Protein AF-A0A2G9PQ37-F1 (afdb_monomer)

Radius of gyration: 16.85 Å; Cα contacts (8 Å, |Δi|>4): 249; chains: 1; bounding box: 43×39×40 Å

Sequence (155 aa):
NLRRCKEKGLKAISHDLNKKLPLPSGSFDCVFCSHTLEHVDSPINLLREINRVLKKDGTIIIGLPTDYSVHSLLIDNFFKGHSGHLYSFSLDNLGQLFKKTGFSHQATYLDLNLVRRLKIEFVMDIMNWFPAKMFMWIAPAFWYVGEKTENCLVI

Structure (mmCIF, N/CA/C/O backbone):
data_AF-A0A2G9PQ37-F1
#
_entry.id   AF-A0A2G9PQ37-F1
#
loop_
_atom_site.group_PDB
_atom_site.id
_atom_site.type_symbol
_atom_site.label_atom_id
_atom_site.label_alt_id
_atom_site.label_comp_id
_atom_site.label_asym_id
_atom_site.label_entity_id
_atom_site.label_seq_id
_atom_site.pdbx_PDB_ins_code
_atom_site.Cartn_x
_atom_site.Cartn_y
_atom_site.Cartn_z
_atom_site.occupancy
_atom_site.B_iso_or_equiv
_atom_site.auth_seq_id
_atom_site.auth_comp_id
_atom_site.auth_asym_id
_atom_site.auth_atom_id
_atom_site.pdbx_PDB_model_num
ATOM 1 N N . ASN A 1 1 ? -15.733 -9.588 -10.726 1.00 81.19 1 ASN A N 1
ATOM 2 C CA . ASN A 1 1 ? -14.855 -10.125 -9.655 1.00 81.19 1 ASN A CA 1
ATOM 3 C C . ASN A 1 1 ? -15.590 -10.536 -8.382 1.00 81.19 1 ASN A C 1
ATOM 5 O O . ASN A 1 1 ? -15.348 -11.642 -7.922 1.00 81.19 1 ASN A O 1
ATOM 9 N N . LEU A 1 2 ? -16.535 -9.746 -7.850 1.00 91.69 2 LEU A N 1
ATOM 10 C CA . LEU A 1 2 ? -17.237 -10.061 -6.586 1.00 91.69 2 LEU A CA 1
ATOM 11 C C . LEU A 1 2 ? -17.870 -11.457 -6.521 1.00 91.69 2 LEU A C 1
ATOM 13 O O . LEU A 1 2 ? -17.662 -12.174 -5.546 1.00 91.69 2 LEU A O 1
ATOM 17 N N . ARG A 1 3 ? -18.606 -11.857 -7.566 1.00 94.00 3 ARG A N 1
ATOM 18 C CA . ARG A 1 3 ? -19.218 -13.192 -7.663 1.00 94.00 3 ARG A CA 1
ATOM 19 C C . ARG A 1 3 ? -18.178 -14.306 -7.489 1.00 94.00 3 ARG A C 1
ATOM 21 O O . ARG A 1 3 ? -18.347 -15.157 -6.628 1.00 94.00 3 ARG A O 1
ATOM 28 N N . ARG A 1 4 ? -17.065 -14.225 -8.223 1.00 94.69 4 ARG A N 1
ATOM 29 C CA . ARG A 1 4 ? -15.957 -15.193 -8.167 1.00 94.69 4 ARG A CA 1
ATOM 30 C C . ARG A 1 4 ? -15.290 -15.246 -6.789 1.00 94.69 4 ARG A C 1
ATOM 32 O O . ARG A 1 4 ? -14.885 -16.317 -6.355 1.00 94.69 4 ARG A O 1
ATOM 39 N N . CYS A 1 5 ? -15.182 -14.116 -6.088 1.00 95.12 5 CYS A N 1
ATOM 40 C CA . CYS A 1 5 ? -14.683 -14.102 -4.710 1.00 95.12 5 CYS A CA 1
ATOM 41 C C . CYS A 1 5 ? -15.639 -14.848 -3.767 1.00 95.12 5 CYS A C 1
ATOM 43 O O . CYS A 1 5 ? -15.194 -15.690 -2.990 1.00 95.12 5 CYS A O 1
ATOM 45 N N . LYS A 1 6 ? -16.948 -14.589 -3.878 1.00 95.00 6 LYS A N 1
ATOM 46 C CA . LYS A 1 6 ? -17.973 -15.258 -3.062 1.00 95.00 6 LYS A CA 1
ATOM 47 C C . LYS A 1 6 ? -18.059 -16.761 -3.345 1.00 95.00 6 LYS A C 1
ATOM 49 O O . LYS A 1 6 ? -18.159 -17.536 -2.405 1.00 95.00 6 LYS A O 1
ATOM 54 N N . GLU A 1 7 ? -17.939 -17.176 -4.607 1.00 96.81 7 GLU A N 1
ATOM 55 C CA . GLU A 1 7 ? -17.866 -18.595 -5.009 1.00 96.81 7 GLU A CA 1
ATOM 56 C C . GLU A 1 7 ? -16.671 -19.323 -4.370 1.00 96.81 7 GLU A C 1
ATOM 58 O O . GLU A 1 7 ? -16.753 -20.512 -4.086 1.00 96.81 7 GLU A O 1
ATOM 63 N N . LYS A 1 8 ? -15.579 -18.604 -4.081 1.00 96.69 8 LYS A N 1
ATOM 64 C CA . LYS A 1 8 ? -14.412 -19.121 -3.349 1.00 96.69 8 LYS A CA 1
ATOM 65 C C . LYS A 1 8 ? -14.549 -19.042 -1.820 1.00 96.69 8 LYS A C 1
ATOM 67 O O . LYS A 1 8 ? -13.568 -19.262 -1.118 1.00 96.69 8 LYS A O 1
ATOM 72 N N . GLY A 1 9 ? -15.722 -18.683 -1.296 1.00 96.62 9 GLY A N 1
ATOM 73 C CA . GLY A 1 9 ? -15.964 -18.538 0.143 1.00 96.62 9 GLY A CA 1
ATOM 74 C C . GLY A 1 9 ? -15.377 -17.267 0.768 1.00 96.62 9 GLY A C 1
ATOM 75 O O . GLY A 1 9 ? -15.351 -17.141 1.991 1.00 96.62 9 GLY A O 1
ATOM 76 N N . LEU A 1 10 ? -14.911 -16.305 -0.038 1.00 96.12 10 LEU A N 1
ATOM 77 C CA . LEU A 1 10 ? -14.358 -15.050 0.472 1.00 96.12 10 LEU A CA 1
ATOM 78 C C . LEU A 1 10 ? -15.474 -14.061 0.826 1.00 96.12 10 LEU A C 1
ATOM 80 O O . LEU A 1 10 ? -16.429 -13.862 0.067 1.00 96.12 10 LEU A O 1
ATOM 84 N N . LYS A 1 11 ? -15.303 -13.357 1.949 1.00 95.19 11 LYS A N 1
ATOM 85 C CA . LYS A 1 11 ? -16.140 -12.205 2.304 1.00 95.19 11 LYS A CA 1
ATOM 86 C C . LYS A 1 11 ? -15.752 -11.023 1.41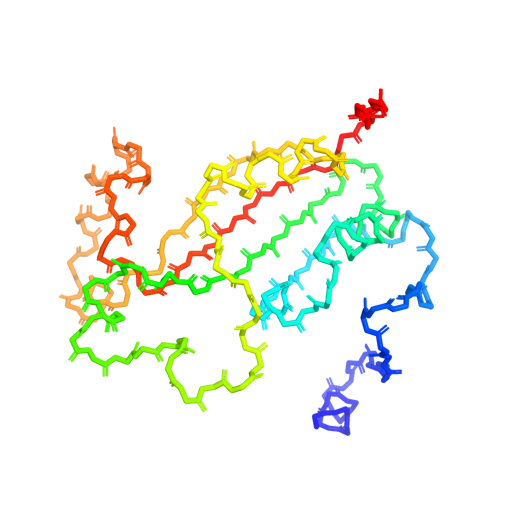2 1.00 95.19 11 LYS A C 1
ATOM 88 O O . LYS A 1 11 ? -14.720 -10.400 1.626 1.00 95.19 11 LYS A O 1
ATOM 93 N N . ALA A 1 12 ? -16.569 -10.737 0.400 1.00 95.50 12 ALA A N 1
ATOM 94 C CA . ALA A 1 12 ? -16.315 -9.677 -0.575 1.00 95.50 12 ALA A CA 1
ATOM 95 C C . ALA A 1 12 ? -17.471 -8.671 -0.632 1.00 95.50 12 ALA A C 1
ATOM 97 O O . ALA A 1 12 ? -18.641 -9.061 -0.728 1.00 95.50 12 ALA A O 1
ATOM 98 N N . ILE A 1 13 ? -17.125 -7.383 -0.627 1.00 94.75 13 ILE A N 1
ATOM 99 C CA . ILE A 1 13 ? -18.054 -6.249 -0.682 1.00 94.75 13 ILE A CA 1
ATOM 100 C C . ILE A 1 13 ? -17.741 -5.364 -1.893 1.00 94.75 13 ILE A C 1
ATOM 102 O O . ILE A 1 13 ? -16.583 -5.237 -2.282 1.00 94.75 13 ILE A O 1
ATOM 106 N N . SER A 1 14 ? -18.776 -4.775 -2.496 1.00 95.75 14 SER A N 1
ATOM 107 C CA . SER A 1 14 ? -18.618 -3.717 -3.502 1.00 95.75 14 SER A CA 1
ATOM 108 C C . SER A 1 14 ? -18.609 -2.381 -2.781 1.00 95.75 14 SER A C 1
ATOM 110 O O . SER A 1 14 ? -19.573 -2.097 -2.074 1.00 95.75 14 SER A O 1
ATOM 112 N N . HIS A 1 15 ? -17.563 -1.576 -2.944 1.00 95.62 15 HIS A N 1
ATOM 113 C CA . HIS A 1 15 ? -17.481 -0.266 -2.301 1.00 95.62 15 HIS A CA 1
ATOM 114 C C . HIS A 1 15 ? -16.583 0.692 -3.086 1.00 95.62 15 HIS A C 1
ATOM 116 O O . HIS A 1 15 ? -15.651 0.247 -3.753 1.00 95.62 15 HIS A O 1
ATOM 122 N N . ASP A 1 16 ? -16.864 1.991 -2.986 1.00 96.25 16 ASP A N 1
ATOM 123 C CA . ASP A 1 16 ? -16.026 3.065 -3.528 1.00 96.25 16 ASP A CA 1
ATOM 124 C C . ASP A 1 16 ? -14.928 3.429 -2.518 1.00 96.25 16 ASP A C 1
ATOM 126 O O . ASP A 1 16 ? -15.210 3.912 -1.419 1.00 96.25 16 ASP A O 1
ATOM 130 N N . LEU A 1 17 ? -13.667 3.203 -2.892 1.00 96.38 17 LEU A N 1
ATOM 131 C CA . LEU A 1 17 ? -12.507 3.449 -2.031 1.00 96.38 17 LEU A CA 1
ATOM 132 C C . LEU A 1 17 ? -12.207 4.940 -1.812 1.00 96.38 17 LEU A C 1
ATOM 134 O O . LEU A 1 17 ? -11.432 5.270 -0.917 1.00 96.38 17 LEU A O 1
ATOM 138 N N . ASN A 1 18 ? -12.854 5.840 -2.559 1.00 95.50 18 ASN A N 1
ATOM 139 C CA . ASN A 1 18 ? -12.826 7.279 -2.290 1.00 95.50 18 ASN A CA 1
ATOM 140 C C . ASN A 1 18 ? -13.780 7.691 -1.154 1.00 95.50 18 ASN A C 1
ATOM 142 O O . ASN A 1 18 ? -13.820 8.860 -0.760 1.00 95.50 18 ASN A O 1
ATOM 146 N N . LYS A 1 19 ? -14.572 6.754 -0.617 1.00 96.94 19 LYS A N 1
ATOM 147 C CA . LYS A 1 19 ? -15.475 6.963 0.522 1.00 96.94 19 LYS A CA 1
ATOM 148 C C . LYS A 1 19 ? -14.974 6.211 1.750 1.00 96.94 19 LYS A C 1
ATOM 150 O O . LYS A 1 19 ? -14.234 5.237 1.653 1.00 96.94 19 LYS A O 1
ATOM 155 N N . LYS A 1 20 ? -15.461 6.626 2.924 1.00 96.94 20 LYS A N 1
ATOM 156 C CA . LYS A 1 20 ? -15.241 5.918 4.193 1.00 96.94 20 LYS A CA 1
ATOM 157 C C . LYS A 1 20 ? -15.573 4.431 4.035 1.00 96.94 20 LYS A C 1
ATOM 159 O O . LYS A 1 20 ? -16.646 4.096 3.531 1.00 96.94 20 LYS A O 1
ATOM 164 N N . LEU A 1 21 ? -14.673 3.552 4.467 1.00 97.38 21 LEU A N 1
ATOM 165 C CA . LEU A 1 21 ? -14.852 2.111 4.335 1.00 97.38 21 LEU A CA 1
ATOM 166 C C . LEU A 1 21 ? -15.946 1.630 5.301 1.00 97.38 21 LEU A C 1
ATOM 168 O O . LEU A 1 21 ? -15.925 2.010 6.478 1.00 97.38 21 LEU A O 1
ATOM 172 N N . PRO A 1 22 ? -16.866 0.747 4.868 1.00 97.12 22 PRO A N 1
ATOM 173 C CA . PRO A 1 22 ? -17.938 0.200 5.700 1.00 97.12 22 PRO A CA 1
ATOM 174 C C . PRO A 1 22 ? -17.402 -0.931 6.594 1.00 97.12 22 PRO A C 1
ATOM 176 O O . PRO A 1 22 ? -17.944 -2.032 6.646 1.00 97.12 22 PRO A O 1
ATOM 179 N N . LEU A 1 23 ? -16.281 -0.663 7.260 1.00 97.31 23 LEU A N 1
ATOM 180 C CA . LEU A 1 23 ? -15.518 -1.593 8.077 1.00 97.31 23 LEU A CA 1
ATOM 181 C C . LEU A 1 23 ? -15.251 -0.960 9.452 1.00 97.31 23 LEU A C 1
ATOM 183 O O . LEU A 1 23 ? -14.934 0.238 9.522 1.00 97.31 23 LEU A O 1
ATOM 187 N N . PRO A 1 24 ? -15.368 -1.728 10.548 1.00 97.62 24 PRO A N 1
ATOM 188 C CA . PRO A 1 24 ? -15.134 -1.212 11.889 1.00 97.62 24 PRO A CA 1
ATOM 189 C C . PRO A 1 24 ? -13.662 -0.843 12.101 1.00 97.62 24 PRO A C 1
ATOM 191 O O . PRO A 1 24 ? -12.758 -1.419 11.495 1.00 97.62 24 PRO A O 1
ATOM 194 N N . SER A 1 25 ? -13.423 0.139 12.965 1.00 98.12 25 SER A N 1
ATOM 195 C CA . SER A 1 25 ? -12.065 0.524 13.356 1.00 98.12 25 SER A CA 1
ATOM 196 C C . SER A 1 25 ? -11.382 -0.607 14.131 1.00 98.12 25 SER A C 1
ATOM 198 O O . SER A 1 25 ? -12.060 -1.339 14.850 1.00 98.12 25 SER A O 1
ATOM 200 N N . GLY A 1 26 ? -10.058 -0.739 14.013 1.00 97.75 26 GLY A N 1
ATOM 201 C CA . GLY A 1 26 ? -9.283 -1.691 14.817 1.00 97.75 26 GLY A CA 1
ATOM 202 C C . GLY A 1 26 ? -9.699 -3.155 14.652 1.00 97.75 26 GLY A C 1
ATOM 203 O O . GLY A 1 26 ? -9.705 -3.904 15.624 1.00 97.75 26 GLY A O 1
ATOM 204 N N . SER A 1 27 ? -10.101 -3.560 13.449 1.00 97.81 27 SER A N 1
ATOM 205 C CA . SER A 1 27 ? -10.681 -4.881 13.192 1.00 97.81 27 SER A CA 1
ATOM 206 C C . SER A 1 27 ? -9.772 -5.828 12.413 1.00 97.81 27 SER A C 1
ATOM 208 O O . SER A 1 27 ? -9.992 -7.037 12.462 1.00 97.81 27 SER A O 1
ATOM 210 N N . PHE A 1 28 ? -8.726 -5.314 11.762 1.00 98.31 28 PHE A N 1
ATOM 211 C CA . PHE A 1 28 ? -7.804 -6.111 10.952 1.00 98.31 28 PHE A CA 1
ATOM 212 C C . PHE A 1 28 ? -6.383 -6.076 11.508 1.00 98.31 28 PHE A C 1
A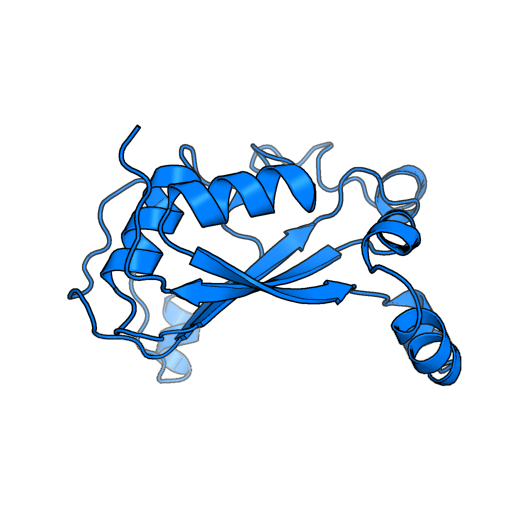TOM 214 O O . PHE A 1 28 ? -5.879 -5.015 11.863 1.00 98.31 28 PHE A O 1
ATOM 221 N N . ASP A 1 29 ? -5.732 -7.236 11.551 1.00 98.38 29 ASP A N 1
ATOM 222 C CA . ASP A 1 29 ? -4.308 -7.362 11.895 1.00 98.38 29 ASP A CA 1
ATOM 223 C C . ASP A 1 29 ? -3.405 -6.920 10.730 1.00 98.38 29 ASP A C 1
ATOM 225 O O . ASP A 1 29 ? -2.308 -6.408 10.937 1.00 98.38 29 ASP A O 1
ATOM 229 N N . CYS A 1 30 ? -3.880 -7.089 9.492 1.00 98.31 30 CYS A N 1
ATOM 230 C CA . CYS A 1 30 ? -3.149 -6.737 8.282 1.00 98.31 30 CYS A CA 1
ATOM 231 C C . CYS A 1 30 ? -4.093 -6.236 7.180 1.00 98.31 30 CYS A C 1
ATOM 233 O O . CYS A 1 30 ? -5.207 -6.744 7.026 1.00 98.31 30 CYS A O 1
ATOM 235 N N . VAL A 1 31 ? -3.629 -5.264 6.392 1.00 98.50 31 VAL A N 1
ATOM 236 C CA . VAL A 1 31 ? -4.279 -4.797 5.165 1.00 98.50 31 VAL A CA 1
ATOM 237 C C . VAL A 1 31 ? -3.318 -4.944 3.992 1.00 98.50 31 VAL A C 1
ATOM 239 O O . VAL A 1 31 ? -2.215 -4.401 3.994 1.00 98.50 31 VAL A O 1
ATOM 242 N N . PHE A 1 32 ? -3.781 -5.647 2.961 1.00 98.19 32 PHE A N 1
ATOM 243 C CA . PHE A 1 32 ? -3.068 -5.850 1.707 1.00 98.19 32 PHE A CA 1
ATOM 244 C C . PHE A 1 32 ? -3.721 -5.024 0.592 1.00 98.19 32 PHE A C 1
ATOM 246 O O . PHE A 1 32 ? -4.885 -5.241 0.253 1.00 98.19 32 PHE A O 1
ATOM 253 N N . CYS A 1 33 ? -2.974 -4.073 0.033 1.00 97.62 33 CYS A N 1
ATOM 254 C CA . CYS A 1 33 ? -3.414 -3.125 -0.988 1.00 97.62 33 CYS A CA 1
ATOM 255 C C . CYS A 1 33 ? -2.556 -3.301 -2.247 1.00 97.62 33 CYS A C 1
ATOM 257 O O . CYS A 1 33 ? -1.489 -2.710 -2.380 1.00 97.62 33 CYS A O 1
ATOM 259 N N . SER A 1 34 ? -2.986 -4.166 -3.161 1.00 96.06 34 SER A N 1
ATOM 260 C CA . SER A 1 34 ? -2.235 -4.467 -4.383 1.00 96.06 34 SER A CA 1
ATOM 261 C C . SER A 1 34 ? -2.777 -3.649 -5.547 1.00 96.06 34 SER A C 1
ATOM 263 O O . SER A 1 34 ? -3.949 -3.798 -5.889 1.00 96.06 34 SER A O 1
ATOM 265 N N . HIS A 1 35 ? -1.931 -2.798 -6.132 1.00 94.00 35 HIS A N 1
ATOM 266 C CA . HIS A 1 35 ? -2.218 -2.019 -7.338 1.00 94.00 35 HIS A CA 1
ATOM 267 C C . HIS A 1 35 ? -3.579 -1.315 -7.294 1.00 94.00 35 HIS A C 1
ATOM 269 O O . HIS A 1 35 ? -4.483 -1.582 -8.080 1.00 94.00 35 HIS A O 1
ATOM 275 N N . THR A 1 36 ? -3.784 -0.522 -6.247 1.00 95.00 36 THR A N 1
ATOM 276 C CA . THR A 1 36 ? -5.070 0.124 -5.950 1.00 95.00 36 THR A CA 1
ATOM 277 C C . THR A 1 36 ? -4.886 1.580 -5.533 1.00 95.00 36 THR A C 1
ATOM 279 O O . THR A 1 36 ? -5.692 2.431 -5.903 1.00 95.00 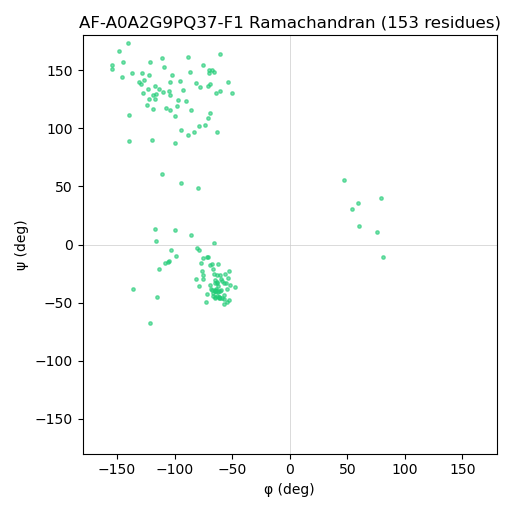36 THR A O 1
ATOM 282 N N . LEU A 1 37 ? -3.836 1.896 -4.769 1.00 96.75 37 LEU A N 1
ATOM 283 C CA . LEU A 1 37 ? -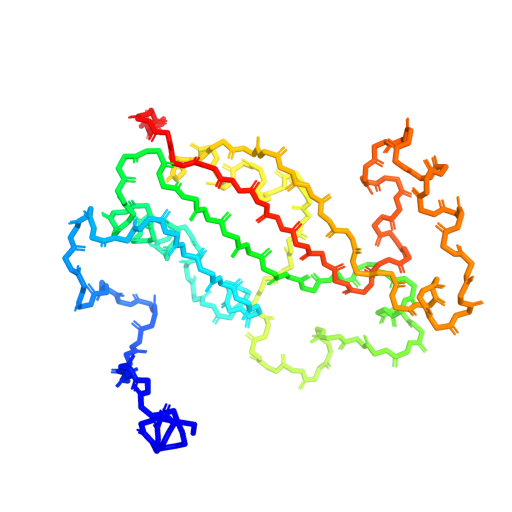3.615 3.242 -4.235 1.00 96.75 37 LEU A CA 1
ATOM 284 C C . LEU A 1 37 ? -3.362 4.285 -5.341 1.00 96.75 37 LEU A C 1
ATOM 286 O O . LEU A 1 37 ? -3.729 5.443 -5.189 1.00 96.75 37 LEU A O 1
ATOM 290 N N . GLU A 1 38 ? -2.770 3.877 -6.459 1.00 94.62 38 GLU A N 1
ATOM 291 C CA . GLU A 1 38 ? -2.504 4.698 -7.643 1.00 94.62 38 GLU A CA 1
ATOM 292 C C . GLU A 1 38 ? -3.756 5.072 -8.446 1.00 94.62 38 GLU A C 1
ATOM 294 O O . GLU A 1 38 ? -3.687 5.935 -9.321 1.00 94.62 38 GLU A O 1
ATOM 299 N N . HIS A 1 39 ? -4.894 4.449 -8.133 1.00 94.31 39 HIS A N 1
ATOM 300 C CA . HIS A 1 39 ? -6.160 4.632 -8.837 1.00 94.31 39 HIS A CA 1
ATOM 301 C C . HIS A 1 39 ? -7.185 5.487 -8.085 1.00 94.31 39 HIS A C 1
ATOM 303 O O . HIS A 1 39 ? -8.198 5.862 -8.671 1.00 94.31 39 HIS A O 1
ATOM 309 N N . VAL A 1 40 ? -6.982 5.750 -6.791 1.00 95.50 40 VAL A N 1
ATOM 310 C CA . VAL A 1 40 ? -7.941 6.531 -5.993 1.00 95.50 40 VAL A CA 1
ATOM 311 C C . VAL A 1 40 ? -7.663 8.021 -6.107 1.00 95.50 40 VAL A C 1
ATOM 313 O O . VAL A 1 40 ? -6.510 8.421 -6.176 1.00 95.50 40 VAL A O 1
ATOM 316 N N . ASP A 1 41 ? -8.701 8.850 -6.029 1.00 95.38 41 ASP A N 1
ATOM 317 C CA . ASP A 1 41 ? -8.600 10.312 -6.148 1.00 95.38 41 ASP A CA 1
ATOM 318 C C . ASP A 1 41 ? -7.816 10.932 -4.982 1.00 95.38 41 ASP A C 1
ATOM 320 O O . ASP A 1 41 ? -7.272 12.030 -5.080 1.00 95.38 41 ASP A O 1
ATOM 324 N N . SER A 1 42 ? -7.796 10.251 -3.831 1.00 96.25 42 SER A N 1
ATOM 325 C CA . SER A 1 42 ? -7.120 10.727 -2.628 1.00 96.25 42 SER A CA 1
ATOM 326 C C . SER A 1 42 ? -6.396 9.594 -1.891 1.00 96.25 42 SER A C 1
ATOM 328 O O . SER A 1 42 ? -6.948 8.999 -0.956 1.00 96.25 42 SER A O 1
ATOM 330 N N . PRO A 1 43 ? -5.123 9.326 -2.245 1.00 96.94 43 PRO A N 1
ATOM 331 C CA . PRO A 1 43 ? -4.297 8.319 -1.577 1.00 96.94 43 PRO A CA 1
ATOM 332 C C . PRO A 1 43 ? -4.202 8.532 -0.063 1.00 96.94 43 PRO A C 1
ATOM 334 O O . PRO A 1 43 ? -4.259 7.582 0.714 1.00 96.94 43 PRO A O 1
ATOM 337 N N . ILE A 1 44 ? -4.124 9.794 0.378 1.00 97.19 44 ILE A N 1
ATOM 338 C CA . ILE A 1 44 ? -4.045 10.144 1.802 1.00 97.19 44 ILE A CA 1
ATOM 339 C C . ILE A 1 44 ? -5.308 9.738 2.576 1.00 97.19 44 ILE A C 1
ATOM 341 O O . ILE A 1 44 ? -5.205 9.275 3.712 1.00 97.19 44 ILE A O 1
ATOM 345 N N . ASN A 1 45 ? -6.495 9.876 1.974 1.00 97.44 45 ASN A N 1
ATOM 346 C CA . ASN A 1 45 ? -7.753 9.503 2.617 1.00 97.44 45 ASN A CA 1
ATOM 347 C C . ASN A 1 45 ? -7.890 7.984 2.717 1.00 97.44 45 ASN A C 1
ATOM 349 O O . ASN A 1 45 ? -8.251 7.484 3.782 1.00 97.44 45 ASN A O 1
ATOM 353 N N . LEU A 1 46 ? -7.536 7.252 1.654 1.00 98.31 46 LEU A N 1
ATOM 354 C CA . LEU A 1 46 ? -7.531 5.792 1.697 1.00 98.31 46 LEU A CA 1
ATOM 355 C C . LEU A 1 46 ? -6.537 5.273 2.744 1.00 98.31 46 LEU A C 1
ATOM 357 O O . LEU A 1 46 ? -6.900 4.422 3.549 1.00 98.31 46 LEU A O 1
ATOM 361 N N . LEU A 1 47 ? -5.318 5.818 2.804 1.00 98.12 47 LEU A N 1
ATOM 362 C CA . LEU A 1 47 ? -4.327 5.433 3.816 1.00 98.12 47 LEU A CA 1
ATOM 363 C C . LEU A 1 47 ? -4.814 5.707 5.248 1.00 98.12 47 LEU A C 1
ATOM 365 O O . LEU A 1 47 ? -4.629 4.863 6.121 1.00 98.12 47 LEU A O 1
ATOM 369 N N . ARG A 1 48 ? -5.496 6.832 5.499 1.00 97.75 48 ARG A N 1
ATOM 370 C CA . ARG A 1 48 ? -6.120 7.114 6.808 1.00 97.75 48 ARG A CA 1
ATOM 371 C C . ARG A 1 48 ? -7.236 6.129 7.149 1.00 97.75 48 ARG A C 1
ATOM 373 O O . ARG A 1 48 ? -7.336 5.698 8.295 1.00 97.75 48 ARG A O 1
ATOM 380 N N . GLU A 1 49 ? -8.057 5.743 6.177 1.00 98.25 49 GLU A N 1
ATOM 381 C CA . GLU A 1 49 ? -9.078 4.714 6.388 1.00 98.25 49 GLU A CA 1
ATOM 382 C C . GLU A 1 49 ? -8.458 3.335 6.636 1.00 98.25 49 GLU A C 1
ATOM 384 O O . GLU A 1 49 ? -8.920 2.622 7.526 1.00 98.25 49 GLU A O 1
ATOM 389 N N . ILE A 1 50 ? -7.376 2.984 5.933 1.00 98.31 50 ILE A N 1
ATOM 390 C CA . ILE A 1 50 ? -6.599 1.766 6.199 1.00 98.31 50 ILE A CA 1
ATOM 391 C C . ILE A 1 50 ? -6.034 1.803 7.625 1.00 98.31 50 ILE A C 1
ATOM 393 O O . ILE A 1 50 ? -6.197 0.843 8.377 1.00 98.31 50 ILE A O 1
ATOM 397 N N . ASN A 1 51 ? -5.450 2.931 8.040 1.00 97.94 51 ASN A N 1
ATOM 398 C CA . ASN A 1 51 ? -4.972 3.122 9.407 1.00 97.94 51 ASN A CA 1
ATOM 399 C C . ASN A 1 51 ? -6.106 2.912 10.421 1.00 97.94 51 ASN A C 1
ATOM 401 O O . ASN A 1 51 ? -5.943 2.171 11.389 1.00 97.94 51 ASN A O 1
ATOM 405 N N . ARG A 1 52 ? -7.282 3.505 10.182 1.00 98.00 52 ARG A N 1
ATOM 406 C CA . ARG A 1 52 ? -8.451 3.384 11.060 1.00 98.00 52 ARG A CA 1
ATOM 407 C C . ARG A 1 52 ? -8.8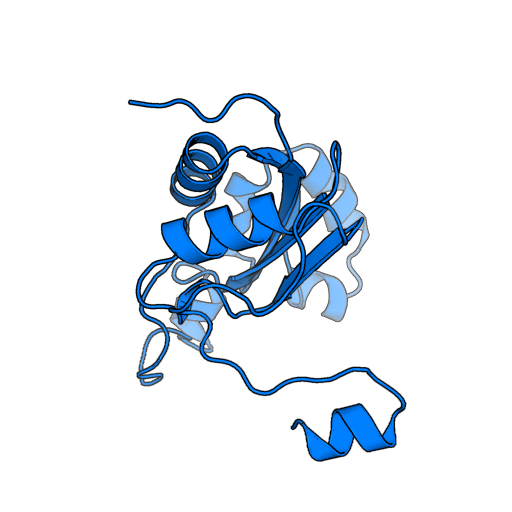96 1.932 11.240 1.00 98.00 52 ARG A C 1
ATOM 409 O O . ARG A 1 52 ? -9.193 1.533 12.368 1.00 98.00 52 ARG A O 1
ATOM 416 N N . VAL A 1 53 ? -8.986 1.154 10.160 1.00 98.38 53 VAL A N 1
ATOM 417 C CA . VAL A 1 53 ? -9.470 -0.239 10.220 1.00 98.38 53 VAL A CA 1
ATOM 418 C C . VAL A 1 53 ? -8.426 -1.209 10.774 1.00 98.38 53 VAL A C 1
ATOM 420 O O . VAL A 1 53 ? -8.804 -2.244 11.321 1.00 98.38 53 VAL A O 1
ATOM 423 N N . LEU A 1 54 ? -7.137 -0.872 10.697 1.00 98.44 54 LEU A N 1
ATOM 424 C CA . LEU A 1 54 ? -6.068 -1.651 11.317 1.00 98.44 54 LEU A CA 1
ATOM 425 C C . LEU A 1 54 ? -6.114 -1.565 12.849 1.00 98.44 54 LEU A C 1
ATOM 427 O O . LEU A 1 54 ? -6.320 -0.495 13.437 1.00 98.44 54 LEU A O 1
ATOM 431 N N . LYS A 1 55 ? -5.888 -2.706 13.505 1.00 97.81 55 LYS A N 1
ATOM 432 C CA . LYS A 1 55 ? -5.591 -2.797 14.942 1.00 97.81 55 LYS A CA 1
ATOM 433 C C . LYS A 1 55 ? -4.308 -2.037 15.272 1.00 97.81 55 LYS A C 1
ATOM 435 O O . LYS A 1 55 ? -3.534 -1.705 14.376 1.00 97.81 55 LYS A O 1
ATOM 440 N N . LYS A 1 56 ? -4.094 -1.753 16.560 1.00 94.19 56 LYS A N 1
ATOM 441 C CA . LYS A 1 56 ? -2.788 -1.290 17.049 1.00 94.19 56 LYS A CA 1
ATOM 442 C C . LYS A 1 56 ? -1.706 -2.288 16.606 1.00 94.19 56 LYS A C 1
ATOM 444 O O . LYS A 1 56 ? -1.986 -3.483 16.571 1.00 94.19 56 LYS A O 1
ATOM 449 N N . ASP A 1 57 ? -0.551 -1.769 16.190 1.00 92.62 57 ASP A N 1
ATOM 450 C CA . ASP A 1 57 ? 0.582 -2.541 15.649 1.00 92.62 57 ASP A CA 1
ATOM 451 C C . ASP A 1 57 ? 0.236 -3.352 14.375 1.00 92.62 57 ASP A C 1
ATOM 453 O O . ASP A 1 57 ? 0.951 -4.259 13.955 1.00 92.62 57 ASP A O 1
ATOM 457 N N . GLY A 1 58 ? -0.890 -3.025 13.727 1.00 97.69 58 GLY A N 1
ATOM 458 C CA . GLY A 1 58 ? -1.334 -3.675 12.500 1.00 97.69 58 GLY A CA 1
ATOM 459 C C . GLY A 1 58 ? -0.449 -3.331 11.301 1.00 97.69 58 GLY A C 1
ATOM 460 O O . GLY A 1 58 ? 0.065 -2.217 11.174 1.00 97.69 58 GLY A O 1
ATOM 461 N N . THR A 1 59 ? -0.311 -4.284 10.381 1.00 98.50 59 THR A N 1
ATOM 462 C CA . THR A 1 59 ? 0.565 -4.161 9.208 1.00 98.50 59 THR A CA 1
ATOM 463 C C . THR A 1 59 ? -0.194 -3.681 7.971 1.00 98.50 59 THR A C 1
ATOM 465 O O . THR A 1 59 ? -1.301 -4.134 7.681 1.00 98.50 59 THR A O 1
ATOM 468 N N . ILE A 1 60 ? 0.429 -2.809 7.183 1.00 98.50 60 ILE A N 1
ATOM 469 C CA . ILE A 1 60 ? -0.010 -2.458 5.832 1.00 98.50 60 ILE A CA 1
ATOM 470 C C . ILE A 1 60 ? 1.020 -2.950 4.813 1.00 98.50 60 ILE A C 1
ATOM 472 O O . ILE A 1 60 ? 2.221 -2.753 4.980 1.00 98.50 60 ILE A O 1
ATOM 476 N N . ILE A 1 61 ? 0.547 -3.582 3.743 1.00 98.50 61 ILE A N 1
ATOM 477 C CA . ILE A 1 61 ? 1.369 -4.030 2.616 1.00 98.50 61 ILE A CA 1
ATOM 478 C C . ILE A 1 61 ? 0.784 -3.417 1.348 1.00 98.50 61 ILE A C 1
ATOM 480 O O . ILE A 1 61 ? -0.375 -3.679 1.023 1.00 98.50 61 ILE A O 1
ATOM 484 N N . ILE A 1 62 ? 1.570 -2.616 0.631 1.00 98.06 62 ILE A N 1
ATOM 485 C CA . ILE A 1 62 ? 1.134 -1.941 -0.596 1.00 98.06 62 ILE A CA 1
ATOM 486 C C . ILE A 1 62 ? 1.988 -2.396 -1.772 1.00 98.06 62 ILE A C 1
ATOM 488 O O . ILE A 1 62 ? 3.207 -2.335 -1.684 1.00 98.06 62 ILE A O 1
ATOM 492 N N . GLY A 1 63 ? 1.363 -2.832 -2.863 1.00 96.50 63 GLY A N 1
ATOM 493 C CA . GLY A 1 63 ? 2.037 -3.104 -4.137 1.00 96.50 63 GLY A CA 1
ATOM 494 C C . GLY A 1 63 ? 1.761 -1.988 -5.136 1.00 96.50 63 GLY A C 1
ATOM 495 O O . GLY A 1 63 ? 0.595 -1.643 -5.322 1.00 96.50 63 GLY A O 1
ATOM 496 N N . LEU A 1 64 ? 2.806 -1.433 -5.754 1.00 94.06 64 LEU A N 1
ATOM 497 C CA . LEU A 1 64 ? 2.718 -0.299 -6.683 1.00 94.06 64 LEU A CA 1
ATOM 498 C C . LEU A 1 64 ? 3.605 -0.517 -7.916 1.00 94.06 64 LEU A C 1
ATOM 500 O O . LEU A 1 64 ? 4.669 -1.135 -7.796 1.00 94.06 64 LEU A O 1
ATOM 504 N N . PRO A 1 65 ? 3.205 -0.009 -9.095 1.00 91.19 65 PRO A N 1
ATOM 505 C CA . PRO A 1 65 ? 4.045 -0.011 -10.283 1.00 91.19 65 PRO A CA 1
ATOM 506 C C . PRO A 1 65 ? 5.137 1.061 -10.183 1.00 91.19 65 PRO A C 1
ATOM 508 O O . PRO A 1 65 ? 4.964 2.095 -9.535 1.00 91.19 65 PRO A O 1
ATOM 511 N N . THR A 1 66 ? 6.245 0.837 -10.886 1.00 85.56 66 THR A N 1
ATOM 512 C CA . THR A 1 66 ? 7.331 1.811 -11.051 1.00 85.56 66 THR A CA 1
ATOM 513 C C . THR A 1 66 ? 7.260 2.431 -12.448 1.00 85.56 66 THR A C 1
ATOM 515 O O . THR A 1 66 ? 7.490 1.744 -13.449 1.00 85.56 66 THR A O 1
ATOM 518 N N . ASP A 1 67 ? 7.006 3.736 -12.540 1.00 77.38 67 ASP A N 1
ATOM 519 C CA . ASP A 1 67 ? 6.887 4.469 -13.812 1.00 77.38 67 ASP A CA 1
ATOM 520 C C . ASP A 1 67 ? 8.227 4.747 -14.512 1.00 77.38 67 ASP A C 1
ATOM 522 O O . ASP A 1 67 ? 8.256 4.850 -15.737 1.00 77.38 67 ASP A O 1
ATOM 526 N N . TYR A 1 68 ? 9.335 4.828 -13.770 1.00 70.75 68 TYR A N 1
ATOM 527 C CA . TYR A 1 68 ? 10.678 5.110 -14.299 1.00 70.75 68 TYR A CA 1
ATOM 528 C C . TYR A 1 68 ? 11.564 3.866 -14.474 1.00 70.75 68 TYR A C 1
ATOM 530 O O . TYR A 1 68 ? 12.774 3.982 -14.678 1.00 70.75 68 TYR A O 1
ATOM 538 N N . SER A 1 69 ? 10.998 2.660 -14.388 1.00 71.94 69 SER A N 1
ATOM 539 C CA . SER A 1 69 ? 11.768 1.441 -14.644 1.00 71.94 69 SER A CA 1
ATOM 540 C C . SER A 1 69 ? 12.132 1.311 -16.130 1.00 71.94 69 SER A C 1
ATOM 542 O O . SER A 1 69 ? 11.384 1.731 -17.012 1.00 71.94 69 SER A O 1
ATOM 544 N N . VAL A 1 70 ? 13.259 0.664 -16.438 1.00 65.12 70 VAL A N 1
ATOM 545 C CA . VAL A 1 70 ? 13.647 0.307 -17.818 1.00 65.12 70 VAL A CA 1
ATOM 546 C C . VAL A 1 70 ? 12.545 -0.511 -18.493 1.00 65.12 70 VAL A C 1
ATOM 548 O O . VAL A 1 70 ? 12.294 -0.350 -19.684 1.00 65.12 70 VAL A O 1
ATOM 551 N N . HIS A 1 71 ? 11.828 -1.329 -17.718 1.00 64.31 71 HIS A N 1
ATOM 552 C CA . HIS A 1 71 ? 10.638 -2.035 -18.181 1.00 64.31 71 HIS A CA 1
ATOM 553 C C . HIS A 1 71 ? 9.527 -1.070 -18.625 1.00 64.31 71 HIS A C 1
ATOM 555 O O . HIS A 1 71 ? 8.966 -1.249 -19.701 1.00 64.31 71 HIS A O 1
ATOM 561 N N . SER A 1 72 ? 9.241 -0.026 -17.840 1.00 63.34 72 SER A N 1
ATOM 562 C CA . SER A 1 72 ? 8.267 1.020 -18.193 1.00 63.34 72 SER A CA 1
ATOM 563 C C . SER A 1 72 ? 8.660 1.818 -19.442 1.00 63.34 72 SER A C 1
ATOM 565 O O . SER A 1 72 ? 7.811 2.228 -20.235 1.00 63.34 72 SER A O 1
ATOM 567 N N . LEU A 1 73 ? 9.964 2.014 -19.648 1.00 60.81 73 LEU A N 1
ATOM 568 C CA . LEU A 1 73 ? 10.495 2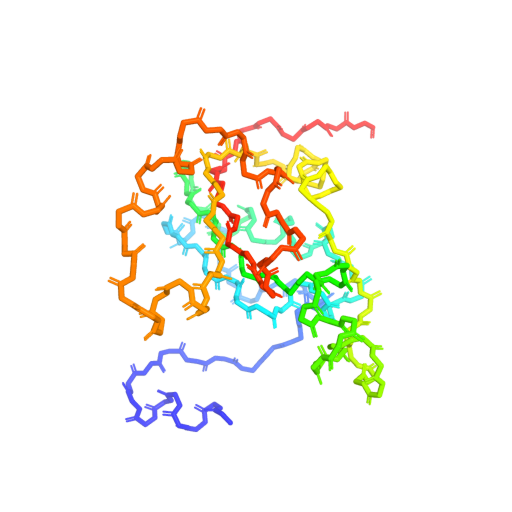.750 -20.793 1.00 60.81 73 LEU A CA 1
ATOM 569 C C . LEU A 1 73 ? 10.522 1.930 -22.091 1.00 60.81 73 LEU A C 1
ATOM 571 O O . LEU A 1 73 ? 10.314 2.504 -23.158 1.00 60.81 73 LEU A O 1
ATOM 575 N N . LEU A 1 74 ? 10.796 0.623 -22.015 1.00 58.00 74 LEU A N 1
ATOM 576 C CA . LEU A 1 74 ? 11.087 -0.214 -23.188 1.00 58.00 74 LEU A CA 1
ATOM 577 C C . LEU A 1 74 ? 10.039 -1.292 -23.494 1.00 58.00 74 LEU A C 1
ATOM 579 O O . LEU A 1 74 ? 10.024 -1.792 -24.616 1.00 58.00 74 LEU A O 1
ATOM 583 N N . ILE A 1 75 ? 9.217 -1.691 -22.518 1.00 61.69 75 ILE A N 1
ATOM 584 C CA . ILE A 1 75 ? 8.346 -2.872 -22.625 1.00 61.69 75 ILE A CA 1
ATOM 585 C C . ILE A 1 75 ? 6.881 -2.479 -22.442 1.00 61.69 75 ILE A C 1
ATOM 587 O O . ILE A 1 75 ? 6.124 -2.529 -23.403 1.00 61.69 75 ILE A O 1
ATOM 591 N N . ASP A 1 76 ? 6.495 -2.053 -21.239 1.00 61.47 76 ASP A N 1
ATOM 592 C CA . ASP A 1 76 ? 5.107 -1.719 -20.905 1.00 61.47 76 ASP A CA 1
ATOM 593 C C . ASP A 1 76 ? 5.058 -0.479 -20.032 1.00 61.47 76 ASP A C 1
ATOM 595 O O . ASP A 1 76 ? 5.433 -0.510 -18.860 1.00 61.47 76 ASP A O 1
ATOM 599 N N . ASN A 1 77 ? 4.540 0.609 -20.591 1.00 63.69 77 ASN A N 1
ATOM 600 C CA . ASN A 1 77 ? 4.346 1.836 -19.846 1.00 63.69 77 ASN A CA 1
ATOM 601 C C . ASN A 1 77 ? 2.969 1.808 -19.180 1.00 63.69 77 ASN A C 1
ATOM 603 O O . ASN A 1 77 ? 1.973 2.205 -19.787 1.00 63.69 77 ASN A O 1
ATOM 607 N N . PHE A 1 78 ? 2.925 1.371 -17.918 1.00 62.56 78 PHE A N 1
ATOM 608 C CA . PHE A 1 78 ? 1.694 1.318 -17.124 1.00 62.56 78 PHE A CA 1
ATOM 609 C C . PHE A 1 78 ? 0.942 2.659 -17.095 1.00 62.56 78 PHE A C 1
ATOM 611 O O . PHE A 1 78 ? -0.264 2.670 -16.895 1.00 62.56 78 PHE A O 1
ATOM 618 N N . PHE A 1 79 ? 1.610 3.786 -17.345 1.00 66.75 79 PHE A N 1
ATOM 619 C CA . PHE A 1 79 ? 1.035 5.130 -17.281 1.00 66.75 79 PHE A CA 1
ATOM 620 C C . PHE A 1 79 ? 0.620 5.692 -18.650 1.00 66.75 79 PHE A C 1
ATOM 622 O O . PHE A 1 79 ? -0.073 6.707 -18.711 1.00 66.75 79 PHE A O 1
ATOM 629 N N . LYS A 1 80 ? 0.982 5.041 -19.766 1.00 61.72 80 LYS A N 1
ATOM 630 C CA . LYS A 1 80 ? 0.505 5.411 -21.109 1.00 61.72 80 LYS A CA 1
ATOM 631 C C . LYS A 1 80 ? -0.682 4.535 -21.508 1.00 61.72 80 LYS A C 1
ATOM 633 O O . LYS A 1 80 ? -0.596 3.313 -21.526 1.00 61.72 80 LYS A O 1
ATOM 638 N N . GLY A 1 81 ? -1.805 5.166 -21.850 1.00 60.31 81 GLY A N 1
ATOM 639 C CA . GLY A 1 81 ? -3.006 4.484 -22.357 1.00 60.31 81 GLY A CA 1
ATOM 640 C C . GLY A 1 81 ? -3.914 3.850 -21.294 1.00 60.31 81 GLY A C 1
ATOM 641 O O . GLY A 1 81 ? -5.049 3.508 -21.611 1.00 60.31 81 GLY A O 1
ATOM 642 N N . HIS A 1 82 ? -3.474 3.754 -20.035 1.00 62.59 82 HIS A N 1
ATOM 643 C CA . HIS A 1 82 ? -4.315 3.343 -18.908 1.00 62.59 82 HIS A CA 1
ATOM 644 C C . HIS A 1 82 ? -4.884 4.581 -18.212 1.00 62.59 82 HIS A C 1
ATOM 646 O O . HIS A 1 82 ? -4.224 5.199 -17.382 1.00 62.59 82 HIS A O 1
ATOM 652 N N . SER A 1 83 ? -6.132 4.936 -18.522 1.00 63.75 83 SER A N 1
ATOM 653 C CA . SER A 1 83 ? -6.802 6.138 -17.997 1.00 63.75 83 SER A CA 1
ATOM 654 C C . SER A 1 83 ? -7.059 6.133 -16.481 1.00 63.75 83 SER A C 1
ATOM 656 O O . SER A 1 83 ? -7.680 7.060 -15.974 1.00 63.75 83 SER A O 1
ATOM 658 N N . GLY A 1 84 ? -6.651 5.080 -15.766 1.00 75.75 84 GLY A N 1
ATOM 659 C CA . GLY A 1 84 ? -6.916 4.902 -14.341 1.00 75.75 84 GLY A CA 1
ATOM 660 C C . GLY A 1 84 ? -5.719 5.129 -13.418 1.00 75.75 84 GLY A C 1
ATOM 661 O O . GLY A 1 84 ? -5.943 5.231 -12.220 1.00 75.75 84 GLY A O 1
ATOM 662 N N . HIS A 1 85 ? -4.473 5.169 -13.906 1.00 84.56 85 HIS A N 1
ATOM 663 C CA . HIS A 1 85 ? -3.308 5.432 -13.048 1.00 84.56 85 HIS A CA 1
ATOM 664 C C . HIS A 1 85 ? -3.135 6.940 -12.853 1.00 84.56 85 HIS A C 1
ATOM 666 O O . HIS A 1 85 ? -2.557 7.622 -13.697 1.00 84.56 85 HIS A O 1
ATOM 672 N N . LEU A 1 86 ? -3.657 7.457 -11.742 1.00 86.56 86 LEU A N 1
ATOM 673 C CA . LEU A 1 86 ? -3.627 8.882 -11.411 1.00 86.56 86 LEU A CA 1
ATOM 674 C C . LEU A 1 86 ? -2.283 9.309 -10.808 1.00 86.56 86 LEU A C 1
ATOM 676 O O . LEU A 1 86 ? -1.873 10.459 -10.965 1.00 86.56 86 LEU A O 1
ATOM 680 N N . TYR A 1 87 ? -1.600 8.390 -10.118 1.00 89.62 87 TYR A N 1
ATOM 681 C CA . TYR A 1 87 ? -0.385 8.682 -9.358 1.00 89.62 87 TYR A CA 1
ATOM 682 C C . TYR A 1 87 ? 0.741 7.701 -9.652 1.00 89.62 87 TYR A C 1
ATOM 684 O O . TYR A 1 87 ? 0.530 6.492 -9.681 1.00 89.62 87 TYR A O 1
ATOM 692 N N . SER A 1 88 ? 1.958 8.233 -9.753 1.00 89.50 88 SER A N 1
ATOM 693 C CA . SER A 1 88 ? 3.190 7.464 -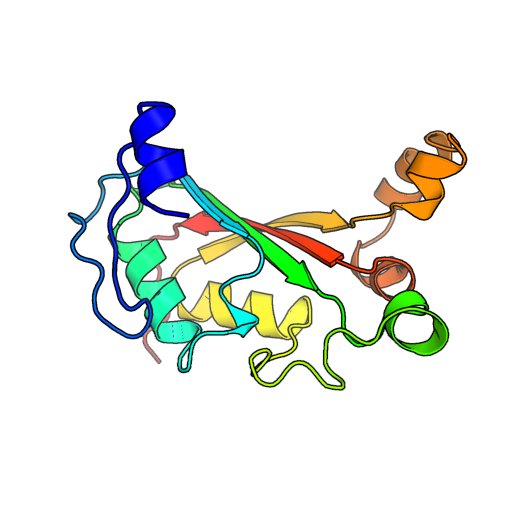9.599 1.00 89.50 88 SER A CA 1
ATOM 694 C C . SER A 1 88 ? 3.817 7.742 -8.231 1.00 89.50 88 SER A C 1
ATOM 696 O O . SER A 1 88 ? 3.838 8.884 -7.754 1.00 89.50 88 SER A O 1
ATOM 698 N N . PHE A 1 89 ? 4.339 6.694 -7.595 1.00 91.38 89 PHE A N 1
ATOM 699 C CA . PHE A 1 89 ? 4.935 6.774 -6.268 1.00 91.38 89 PHE A CA 1
ATOM 700 C C . PHE A 1 89 ? 6.417 6.420 -6.302 1.00 91.38 89 PHE A C 1
ATOM 702 O O . PHE A 1 89 ? 6.809 5.332 -6.720 1.00 91.38 89 PHE A O 1
ATOM 709 N N . SER A 1 90 ? 7.238 7.330 -5.781 1.00 90.94 90 SER A N 1
ATOM 710 C CA . SER A 1 90 ? 8.612 7.030 -5.401 1.00 90.94 90 SER A CA 1
ATOM 711 C C . SER A 1 90 ? 8.649 6.531 -3.956 1.00 90.94 90 SER A C 1
ATOM 713 O O . SER A 1 90 ? 7.740 6.785 -3.164 1.00 90.94 90 SER A O 1
ATOM 715 N N . LEU A 1 91 ? 9.738 5.866 -3.564 1.00 91.75 91 LEU A N 1
ATOM 716 C CA . LEU A 1 91 ? 9.923 5.470 -2.161 1.00 91.75 91 LEU A CA 1
ATOM 717 C C . LEU A 1 91 ? 9.908 6.683 -1.213 1.00 91.75 91 LEU A C 1
ATOM 719 O O . LEU A 1 91 ? 9.432 6.575 -0.082 1.00 91.75 91 LEU A O 1
ATOM 723 N N . ASP A 1 92 ? 10.375 7.841 -1.684 1.00 91.94 92 ASP A N 1
ATOM 724 C CA . ASP A 1 92 ? 10.424 9.069 -0.894 1.00 91.94 92 ASP A CA 1
ATOM 725 C C . ASP A 1 92 ? 9.027 9.670 -0.682 1.00 91.94 92 ASP A C 1
ATOM 727 O O . ASP A 1 92 ? 8.651 9.973 0.454 1.00 91.94 92 ASP A O 1
ATOM 731 N N . ASN A 1 93 ? 8.226 9.824 -1.746 1.00 93.75 93 ASN A N 1
ATOM 732 C CA . ASN A 1 93 ? 6.892 10.418 -1.616 1.00 93.75 93 ASN A CA 1
ATOM 733 C C . ASN A 1 93 ? 5.930 9.492 -0.847 1.00 93.75 93 ASN A C 1
ATOM 735 O O . ASN A 1 93 ? 5.153 9.971 -0.016 1.00 93.75 93 ASN A O 1
ATOM 739 N N . LEU A 1 94 ? 6.061 8.175 -1.024 1.00 95.44 94 LEU A N 1
ATOM 740 C CA . LEU A 1 94 ? 5.299 7.177 -0.288 1.00 95.44 94 LEU A CA 1
ATOM 741 C C . LEU A 1 94 ? 5.679 7.173 1.193 1.00 95.44 94 LEU A C 1
ATOM 743 O O . LEU A 1 94 ? 4.797 7.154 2.049 1.00 95.44 94 LEU A O 1
ATOM 747 N N . GLY A 1 95 ? 6.972 7.294 1.507 1.00 95.62 95 GLY A N 1
ATOM 748 C CA . GLY A 1 95 ? 7.445 7.434 2.884 1.00 95.62 95 GLY A CA 1
ATOM 749 C C . GLY A 1 95 ? 6.879 8.677 3.578 1.00 95.62 95 GLY A C 1
ATOM 750 O O . GLY A 1 95 ? 6.488 8.618 4.746 1.00 95.62 95 GLY A O 1
ATOM 751 N N . GLN A 1 96 ? 6.761 9.800 2.863 1.00 95.88 96 GLN A N 1
ATOM 752 C CA . GLN A 1 96 ? 6.127 11.011 3.399 1.00 95.88 96 GLN A CA 1
ATOM 753 C C . GLN A 1 96 ? 4.618 10.831 3.613 1.00 95.88 96 GLN A C 1
ATOM 755 O O . GLN A 1 96 ? 4.085 11.302 4.621 1.00 95.88 96 GLN A O 1
ATOM 760 N N . LEU A 1 97 ? 3.928 10.130 2.707 1.00 96.00 97 LEU A N 1
ATOM 761 C CA . LEU A 1 97 ? 2.518 9.778 2.884 1.00 96.00 97 LEU A CA 1
ATOM 762 C C . LEU A 1 97 ? 2.315 8.869 4.098 1.00 96.00 97 LEU A C 1
ATOM 764 O O . LEU A 1 97 ? 1.424 9.143 4.899 1.00 96.00 97 LEU A O 1
ATOM 768 N N . PHE A 1 98 ? 3.162 7.855 4.285 1.00 96.56 98 PHE A N 1
ATOM 769 C CA . PHE A 1 98 ? 3.110 6.961 5.446 1.00 96.56 98 PHE A CA 1
ATOM 770 C C . PHE A 1 98 ? 3.227 7.748 6.750 1.00 96.56 98 PHE A C 1
ATOM 772 O O . PHE A 1 98 ? 2.331 7.680 7.589 1.00 96.56 98 PHE A O 1
ATOM 779 N N . LYS A 1 99 ? 4.239 8.616 6.869 1.00 95.44 99 LYS A N 1
ATOM 780 C CA . LYS A 1 99 ? 4.406 9.476 8.052 1.00 95.44 99 LYS A CA 1
ATOM 781 C C . LYS A 1 99 ? 3.182 10.359 8.317 1.00 95.44 99 LYS A C 1
ATOM 783 O O . LYS A 1 99 ? 2.737 10.473 9.454 1.00 95.44 99 LYS A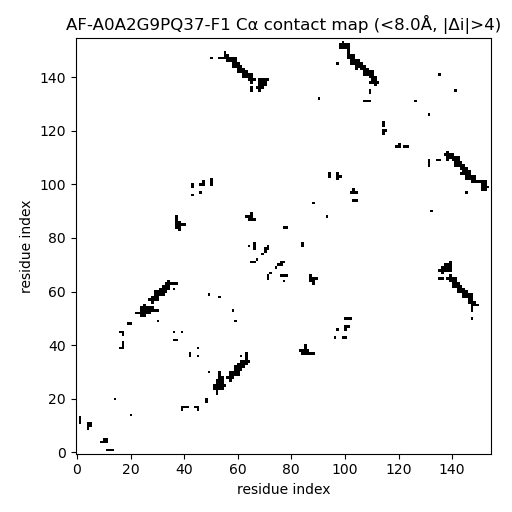 O 1
ATOM 788 N N . LYS A 1 100 ? 2.604 10.965 7.273 1.00 95.69 100 LYS A N 1
ATOM 789 C CA . LYS A 1 100 ? 1.404 11.822 7.382 1.00 95.69 100 LYS A CA 1
ATOM 790 C C . LYS A 1 100 ? 0.120 11.061 7.723 1.00 95.69 100 LYS A C 1
ATOM 792 O O . LYS A 1 100 ? -0.872 11.688 8.096 1.00 95.69 100 LYS A O 1
ATOM 797 N N . THR A 1 101 ? 0.104 9.743 7.546 1.00 96.62 101 THR A N 1
ATOM 798 C CA . THR A 1 101 ? -1.094 8.903 7.704 1.00 96.62 101 THR A CA 1
ATOM 799 C C . THR A 1 101 ? -0.969 7.881 8.830 1.00 96.62 101 THR A C 1
ATOM 801 O O . THR A 1 101 ? -1.820 7.004 8.953 1.00 96.62 101 THR A O 1
ATOM 804 N N . GLY A 1 102 ? 0.040 8.044 9.693 1.00 96.12 102 GLY A N 1
ATOM 805 C CA . GLY A 1 102 ? 0.216 7.232 10.895 1.00 96.12 102 GLY A CA 1
ATOM 806 C C . GLY A 1 102 ? 0.840 5.870 10.609 1.00 96.12 102 GLY A C 1
ATOM 807 O O . GLY A 1 102 ? 0.403 4.869 11.170 1.00 96.12 102 GLY A O 1
ATOM 808 N N . PHE A 1 103 ? 1.827 5.814 9.714 1.00 97.19 103 PHE A N 1
ATOM 809 C CA . PHE A 1 103 ? 2.600 4.606 9.443 1.00 97.19 103 PHE A CA 1
ATOM 810 C C . PHE A 1 103 ? 4.105 4.859 9.522 1.00 97.19 103 PHE A C 1
ATOM 812 O O . PHE A 1 103 ? 4.599 5.926 9.144 1.00 97.19 103 PHE A O 1
ATOM 819 N N . SER A 1 104 ? 4.841 3.839 9.955 1.00 95.94 104 SER A N 1
ATOM 820 C CA . SER A 1 104 ? 6.287 3.717 9.781 1.00 95.94 104 SER A CA 1
ATOM 821 C C . SER A 1 104 ? 6.586 2.742 8.649 1.00 95.94 104 SER A C 1
ATOM 823 O O . SER A 1 104 ? 5.863 1.773 8.429 1.00 95.94 104 SER A O 1
ATOM 825 N N . HIS A 1 105 ? 7.662 3.002 7.912 1.00 96.31 105 HIS A N 1
ATOM 826 C CA . HIS A 1 105 ? 8.191 2.053 6.937 1.00 96.31 105 HIS A CA 1
ATOM 827 C C . HIS A 1 105 ? 8.980 0.957 7.653 1.00 96.31 105 HIS A C 1
ATOM 829 O O . HIS A 1 105 ? 9.769 1.272 8.540 1.00 96.31 105 HIS A O 1
ATOM 835 N N . GLN A 1 106 ? 8.765 -0.297 7.255 1.00 95.50 106 GLN A N 1
ATOM 836 C CA . GLN A 1 106 ? 9.472 -1.458 7.801 1.00 95.50 106 GLN A CA 1
ATOM 837 C C . GLN A 1 106 ? 10.344 -2.145 6.747 1.00 95.50 106 GLN A C 1
ATOM 839 O O . GLN A 1 106 ? 11.498 -2.472 7.011 1.00 95.50 106 GLN A O 1
ATOM 844 N N . ALA A 1 107 ? 9.817 -2.360 5.538 1.00 93.88 107 ALA A N 1
ATOM 845 C CA . ALA A 1 107 ? 10.547 -3.055 4.481 1.00 93.88 107 ALA A CA 1
ATOM 846 C C . ALA A 1 107 ? 10.070 -2.661 3.081 1.00 93.88 107 ALA A C 1
ATOM 848 O O . ALA A 1 107 ? 8.923 -2.254 2.880 1.00 93.88 107 ALA A O 1
ATOM 849 N N . THR A 1 108 ? 10.957 -2.809 2.098 1.00 93.88 108 THR A N 1
ATOM 850 C CA . THR A 1 108 ? 10.638 -2.669 0.672 1.00 93.88 108 THR A CA 1
ATOM 851 C C . THR A 1 108 ? 11.124 -3.905 -0.066 1.00 93.88 108 THR A C 1
ATOM 853 O O . THR A 1 108 ? 12.290 -4.268 0.060 1.00 93.88 108 THR A O 1
ATOM 856 N N . TYR A 1 109 ? 10.257 -4.506 -0.876 1.00 91.12 109 TYR A N 1
ATOM 857 C CA . TYR A 1 109 ? 10.595 -5.635 -1.739 1.00 91.12 109 TYR A CA 1
ATOM 858 C C . TYR A 1 109 ? 10.426 -5.227 -3.193 1.00 91.12 109 TYR A C 1
ATOM 860 O O . TYR A 1 109 ? 9.392 -4.693 -3.575 1.00 91.12 109 TYR A O 1
ATOM 868 N N . LEU A 1 110 ? 11.435 -5.478 -4.014 1.00 89.94 110 LEU A N 1
ATOM 869 C CA . LEU A 1 110 ? 11.387 -5.149 -5.433 1.00 89.94 110 LEU A CA 1
ATOM 870 C C . LEU A 1 110 ? 10.885 -6.354 -6.219 1.00 89.94 110 LEU A C 1
ATOM 872 O O . LEU A 1 110 ? 11.375 -7.467 -6.025 1.00 89.94 110 LEU A O 1
ATOM 876 N N . ASP A 1 111 ? 9.933 -6.138 -7.123 1.00 86.75 111 ASP A N 1
ATOM 877 C CA . ASP A 1 111 ? 9.549 -7.173 -8.071 1.00 86.75 111 ASP A CA 1
ATOM 878 C C . ASP A 1 111 ? 10.582 -7.224 -9.200 1.00 86.75 111 ASP A C 1
ATOM 880 O O . ASP A 1 111 ? 10.603 -6.385 -10.097 1.00 86.75 111 ASP A O 1
ATOM 884 N N . LEU A 1 112 ? 11.472 -8.210 -9.135 1.00 83.62 112 LEU A N 1
ATOM 885 C CA . LEU A 1 112 ? 12.563 -8.417 -10.083 1.00 83.62 112 LEU A CA 1
ATOM 886 C C . LEU A 1 112 ? 12.295 -9.676 -10.915 1.00 83.62 112 LEU A C 1
ATOM 888 O O . LEU A 1 112 ? 13.068 -10.639 -10.914 1.00 83.62 112 LEU A O 1
ATOM 892 N N . ASN A 1 113 ? 11.181 -9.661 -11.649 1.00 76.81 113 ASN A N 1
ATOM 893 C CA . ASN A 1 113 ? 10.739 -10.763 -12.509 1.00 76.81 113 ASN A CA 1
ATOM 894 C C . ASN A 1 113 ? 11.844 -11.320 -13.426 1.00 76.81 113 ASN A C 1
ATOM 896 O O . ASN A 1 113 ? 11.914 -12.532 -13.634 1.00 76.81 113 ASN A O 1
ATOM 900 N N . LEU A 1 114 ? 12.740 -10.468 -13.942 1.00 73.38 114 LEU A N 1
ATOM 901 C CA . LEU A 1 114 ? 13.860 -10.898 -14.787 1.00 73.38 114 LEU A CA 1
ATOM 902 C C . LEU A 1 114 ? 14.861 -11.789 -14.033 1.00 73.38 114 LEU A C 1
ATOM 904 O O . LEU A 1 114 ? 15.238 -12.844 -14.542 1.00 73.38 114 LEU A O 1
ATOM 908 N N . VAL A 1 115 ? 15.245 -11.405 -12.812 1.00 74.88 115 VAL A N 1
ATOM 909 C CA . VAL A 1 115 ? 16.166 -12.172 -11.952 1.00 74.88 115 VAL A CA 1
ATOM 910 C C . VAL A 1 115 ? 15.564 -13.539 -11.635 1.00 74.88 115 VAL A C 1
ATOM 912 O O . VAL A 1 115 ? 16.224 -14.567 -11.800 1.00 74.88 115 VAL A O 1
ATOM 915 N N . ARG A 1 116 ? 14.271 -13.566 -11.280 1.00 75.06 116 ARG A N 1
ATOM 916 C CA . ARG A 1 116 ? 13.542 -14.808 -10.993 1.00 75.06 116 ARG A CA 1
ATOM 917 C C . ARG A 1 116 ? 13.420 -15.706 -12.225 1.00 75.06 116 ARG A C 1
ATOM 919 O O . ARG A 1 116 ? 13.589 -16.917 -12.129 1.00 75.06 116 ARG A O 1
ATOM 926 N N . ARG A 1 117 ? 13.165 -15.125 -13.401 1.00 78.69 117 ARG A N 1
ATOM 927 C CA . ARG A 1 117 ? 13.067 -15.863 -14.671 1.00 78.69 117 ARG A CA 1
ATOM 928 C C . ARG A 1 117 ? 14.397 -16.499 -15.073 1.00 78.69 117 ARG A C 1
ATOM 930 O O . ARG A 1 117 ? 14.397 -17.629 -15.555 1.00 78.69 117 ARG A O 1
ATOM 937 N N . LEU A 1 118 ? 15.506 -15.789 -14.875 1.00 83.12 118 LEU A N 1
ATOM 938 C CA . LEU A 1 118 ? 16.852 -16.276 -15.181 1.00 83.12 118 LEU A CA 1
ATOM 939 C C . LEU A 1 118 ? 17.427 -17.195 -14.088 1.00 83.12 118 LEU A C 1
ATOM 941 O O . LEU A 1 118 ? 18.511 -17.738 -14.280 1.00 83.12 118 LEU A O 1
ATOM 945 N N . LYS A 1 119 ? 16.704 -17.404 -12.974 1.00 81.56 119 LYS A N 1
ATOM 946 C CA . LYS A 1 119 ? 17.107 -18.242 -11.827 1.00 81.56 119 LYS A CA 1
ATOM 947 C C . LYS A 1 119 ? 18.472 -17.863 -11.236 1.00 81.56 119 LYS A C 1
ATOM 949 O O . LYS A 1 119 ? 19.185 -18.705 -10.700 1.00 81.56 119 LYS A O 1
ATOM 954 N N . ILE A 1 120 ? 18.830 -16.586 -11.318 1.00 82.44 120 ILE A N 1
ATOM 955 C CA . ILE A 1 120 ? 20.077 -16.037 -10.768 1.00 82.44 120 ILE A CA 1
ATOM 956 C C . ILE A 1 120 ? 19.830 -15.465 -9.368 1.00 82.44 120 ILE A C 1
ATOM 958 O O . ILE A 1 120 ? 20.128 -14.310 -9.082 1.00 82.44 120 ILE A O 1
ATOM 962 N N . GLU A 1 121 ? 19.239 -16.276 -8.489 1.00 79.44 121 GLU A N 1
ATOM 963 C CA . GLU A 1 121 ? 18.756 -15.834 -7.172 1.00 79.44 121 GLU A CA 1
ATOM 964 C C . GLU A 1 121 ? 19.877 -15.326 -6.254 1.00 79.44 121 GLU A C 1
ATOM 966 O O . GLU A 1 121 ? 19.632 -14.413 -5.474 1.00 79.44 121 GLU A O 1
ATOM 971 N N . PHE A 1 122 ? 21.121 -15.792 -6.431 1.00 84.00 122 PHE A N 1
ATOM 972 C CA . PHE A 1 122 ? 22.293 -15.286 -5.696 1.00 84.00 122 PHE A CA 1
ATOM 973 C C . PHE A 1 122 ? 22.499 -13.767 -5.855 1.00 84.00 122 PHE A C 1
ATOM 975 O O . PHE A 1 122 ? 23.091 -13.116 -4.996 1.00 84.00 122 PHE A O 1
ATOM 982 N N . VAL A 1 123 ? 22.013 -13.183 -6.957 1.00 82.56 123 VAL A N 1
ATOM 983 C CA . VAL A 1 123 ? 22.066 -11.735 -7.184 1.00 82.56 123 VAL A CA 1
ATOM 984 C C . VAL A 1 123 ? 21.208 -11.002 -6.153 1.00 82.56 123 VAL A C 1
ATOM 986 O O . VAL A 1 123 ? 21.594 -9.924 -5.712 1.00 82.56 123 VAL A O 1
ATOM 989 N N . MET A 1 124 ? 20.096 -11.594 -5.707 1.00 78.25 124 MET A N 1
ATOM 990 C CA . MET A 1 124 ? 19.239 -11.011 -4.670 1.00 78.25 124 MET A CA 1
ATOM 991 C C . MET A 1 124 ? 19.986 -10.867 -3.345 1.00 78.25 124 MET A C 1
ATOM 993 O O . MET A 1 124 ? 19.878 -9.828 -2.697 1.00 78.25 124 MET A O 1
ATOM 997 N N . ASP A 1 125 ? 20.787 -11.868 -2.972 1.00 83.12 125 ASP A N 1
ATOM 998 C CA . ASP A 1 125 ? 21.575 -11.840 -1.735 1.00 83.12 125 ASP A CA 1
ATOM 999 C C . ASP A 1 125 ? 22.595 -10.700 -1.748 1.00 83.12 125 ASP A C 1
ATOM 1001 O O . ASP A 1 125 ? 22.753 -9.990 -0.756 1.00 83.12 125 ASP A O 1
ATOM 1005 N N . ILE A 1 126 ? 23.231 -10.467 -2.899 1.00 84.19 126 ILE A N 1
ATOM 1006 C CA . ILE A 1 126 ? 24.146 -9.338 -3.101 1.00 84.19 126 ILE A CA 1
ATOM 1007 C C . ILE A 1 126 ? 23.376 -8.014 -3.043 1.00 84.19 126 ILE A C 1
ATOM 1009 O O . ILE A 1 126 ? 23.820 -7.061 -2.408 1.00 84.19 126 ILE A O 1
ATOM 1013 N N . MET A 1 127 ? 22.212 -7.936 -3.689 1.00 83.25 127 MET A N 1
ATOM 1014 C CA . MET A 1 127 ? 21.399 -6.719 -3.719 1.00 83.25 127 MET A CA 1
ATOM 1015 C C . MET A 1 127 ? 20.909 -6.309 -2.327 1.00 83.25 127 MET A C 1
ATOM 1017 O O . MET A 1 127 ? 20.839 -5.115 -2.047 1.00 83.25 127 MET A O 1
ATOM 1021 N N . ASN A 1 128 ? 20.649 -7.266 -1.433 1.00 82.06 128 ASN A N 1
ATOM 1022 C CA . ASN A 1 128 ? 20.224 -6.999 -0.055 1.00 82.06 128 ASN A CA 1
ATOM 1023 C C . ASN A 1 128 ? 21.265 -6.231 0.780 1.00 82.06 128 ASN A C 1
ATOM 1025 O O . ASN A 1 128 ? 20.912 -5.647 1.803 1.00 82.06 128 ASN A O 1
ATOM 1029 N N . TRP A 1 129 ? 22.529 -6.184 0.349 1.00 85.44 129 TRP A N 1
ATOM 1030 C CA . TRP A 1 129 ? 23.566 -5.368 0.992 1.00 85.44 129 TRP A CA 1
ATOM 1031 C C . TRP A 1 129 ? 23.447 -3.876 0.684 1.00 85.44 129 TRP A C 1
ATOM 1033 O O . TRP A 1 129 ? 24.121 -3.057 1.310 1.00 85.44 129 TRP A O 1
ATOM 1043 N N . PHE A 1 130 ? 22.605 -3.505 -0.278 1.00 87.56 130 PHE A N 1
ATOM 1044 C CA . PHE A 1 130 ? 22.475 -2.134 -0.734 1.00 87.56 130 PHE A CA 1
ATOM 1045 C C . PHE A 1 130 ? 21.042 -1.612 -0.574 1.00 87.56 130 PHE A C 1
ATOM 1047 O O . PHE A 1 130 ? 20.079 -2.379 -0.561 1.00 87.56 130 PHE A O 1
ATOM 1054 N N . PRO A 1 131 ? 20.856 -0.283 -0.492 1.00 86.12 131 PRO A N 1
ATOM 1055 C CA . PRO A 1 131 ? 19.526 0.307 -0.402 1.00 86.12 131 PRO A CA 1
ATOM 1056 C C . PRO A 1 131 ? 18.652 -0.022 -1.624 1.00 86.12 131 PRO A C 1
ATOM 1058 O O . PRO A 1 131 ? 19.058 0.228 -2.759 1.00 86.12 131 PRO A O 1
ATOM 1061 N N . ALA A 1 132 ? 17.403 -0.453 -1.399 1.00 83.88 132 ALA A N 1
ATOM 1062 C CA . ALA A 1 132 ? 16.454 -0.826 -2.461 1.00 83.88 132 ALA A CA 1
ATOM 1063 C C . ALA A 1 132 ? 16.280 0.251 -3.550 1.00 83.88 132 ALA A C 1
ATOM 1065 O O . ALA A 1 132 ? 16.160 -0.066 -4.733 1.00 83.88 132 ALA A O 1
ATOM 1066 N N . LYS A 1 133 ? 16.346 1.540 -3.179 1.00 84.12 133 LYS A N 1
ATOM 1067 C CA . LYS A 1 133 ? 16.265 2.666 -4.126 1.00 84.12 133 LYS A CA 1
ATOM 1068 C C . LYS A 1 133 ? 17.274 2.572 -5.280 1.00 84.12 133 LYS A C 1
ATOM 1070 O O . LYS A 1 133 ? 16.975 3.042 -6.372 1.00 84.12 133 LYS A O 1
ATOM 1075 N N . MET A 1 134 ? 18.430 1.937 -5.058 1.00 86.69 134 MET A N 1
ATOM 1076 C CA . MET A 1 134 ? 19.480 1.759 -6.066 1.00 86.69 134 MET A CA 1
ATOM 1077 C C . MET A 1 134 ? 19.057 0.838 -7.217 1.00 86.69 134 MET A C 1
ATOM 1079 O O . MET A 1 134 ? 19.617 0.923 -8.305 1.00 86.69 134 MET A O 1
ATOM 1083 N N . PHE A 1 135 ? 18.054 -0.012 -6.999 1.00 87.25 135 PHE A N 1
ATOM 1084 C CA . PHE A 1 135 ? 17.612 -1.023 -7.959 1.00 87.25 135 PHE A CA 1
ATOM 1085 C C . PHE A 1 135 ? 16.179 -0.802 -8.457 1.00 87.25 135 PHE A C 1
ATOM 1087 O O . PHE A 1 135 ? 15.674 -1.584 -9.256 1.00 87.25 135 PHE A O 1
ATOM 1094 N N . MET A 1 136 ? 15.519 0.282 -8.041 1.00 84.88 136 MET A N 1
ATOM 1095 C CA . MET A 1 136 ? 14.158 0.610 -8.486 1.00 84.88 136 MET A CA 1
ATOM 1096 C C . MET A 1 136 ? 14.047 0.721 -10.014 1.00 84.88 136 MET A C 1
ATOM 1098 O O . MET A 1 136 ? 13.033 0.352 -10.594 1.00 84.88 136 MET A O 1
ATOM 1102 N N . TRP A 1 137 ? 15.104 1.179 -10.689 1.00 83.25 137 TRP A N 1
ATOM 1103 C CA . TRP A 1 137 ? 15.119 1.358 -12.143 1.00 83.25 137 TRP A CA 1
ATOM 1104 C C . TRP A 1 137 ? 15.063 0.037 -12.938 1.00 83.25 137 TRP A C 1
ATOM 1106 O O . TRP A 1 137 ? 14.718 0.065 -14.116 1.00 83.25 137 TRP A O 1
ATOM 1116 N N . ILE A 1 138 ? 15.336 -1.120 -12.321 1.00 85.06 138 ILE A N 1
ATOM 1117 C CA . ILE A 1 138 ? 15.153 -2.448 -12.945 1.00 85.06 138 ILE A CA 1
ATOM 1118 C C . ILE A 1 138 ? 13.898 -3.185 -12.457 1.00 85.06 138 ILE A C 1
ATOM 1120 O O . ILE A 1 138 ? 13.581 -4.253 -12.979 1.00 85.06 138 ILE A O 1
ATOM 1124 N N . ALA A 1 139 ? 13.179 -2.630 -11.481 1.00 86.56 139 ALA A N 1
ATOM 1125 C CA . ALA A 1 139 ? 12.006 -3.250 -10.880 1.00 86.56 139 ALA A CA 1
ATOM 1126 C C . ALA A 1 139 ? 10.714 -2.656 -11.477 1.00 86.56 139 ALA A C 1
ATOM 1128 O O . ALA A 1 139 ? 10.412 -1.492 -11.202 1.00 86.56 139 ALA A O 1
ATOM 1129 N N . PRO A 1 140 ? 9.930 -3.401 -12.283 1.00 86.88 140 PRO A N 1
ATOM 1130 C CA . PRO A 1 140 ? 8.646 -2.921 -12.810 1.00 86.88 140 PRO A CA 1
ATOM 1131 C C . PRO A 1 140 ? 7.614 -2.574 -11.730 1.00 86.88 140 PRO A C 1
ATOM 1133 O O . PRO A 1 140 ? 6.732 -1.756 -11.976 1.00 86.88 140 PRO A O 1
ATOM 1136 N N . ALA A 1 141 ? 7.715 -3.186 -10.552 1.00 90.31 141 ALA A N 1
ATOM 1137 C CA . ALA A 1 141 ? 6.856 -2.927 -9.407 1.00 90.31 141 ALA A CA 1
ATOM 1138 C C . ALA A 1 141 ? 7.633 -3.131 -8.102 1.00 90.31 141 ALA A C 1
ATOM 1140 O O . ALA A 1 141 ? 8.720 -3.717 -8.082 1.00 90.31 141 ALA A O 1
ATOM 1141 N N . PHE A 1 142 ? 7.066 -2.663 -6.998 1.00 93.25 142 PHE A N 1
ATOM 1142 C CA . PHE A 1 142 ? 7.611 -2.874 -5.664 1.00 93.25 142 PHE A CA 1
ATOM 1143 C C . PHE A 1 142 ? 6.493 -3.047 -4.637 1.00 93.25 142 PHE A C 1
ATOM 1145 O O . PHE A 1 142 ? 5.364 -2.590 -4.819 1.00 93.25 142 PHE A O 1
ATOM 1152 N N . TRP A 1 143 ? 6.838 -3.699 -3.533 1.00 95.19 143 TRP A N 1
ATOM 1153 C CA . TRP A 1 143 ? 6.012 -3.853 -2.351 1.00 95.19 143 TRP A CA 1
ATOM 1154 C C . TRP A 1 143 ? 6.594 -3.027 -1.217 1.00 95.19 143 TRP A C 1
ATOM 1156 O O . TRP A 1 143 ? 7.788 -3.104 -0.928 1.00 95.19 143 TRP A O 1
ATOM 1166 N N . TYR A 1 144 ? 5.743 -2.256 -0.563 1.00 96.62 144 TYR A N 1
ATOM 1167 C CA . TYR A 1 144 ? 6.088 -1.375 0.535 1.00 96.62 144 TYR A CA 1
ATOM 1168 C C . TYR A 1 144 ? 5.327 -1.816 1.781 1.00 96.62 144 TYR A C 1
ATOM 1170 O O . TYR A 1 144 ? 4.094 -1.820 1.800 1.00 96.62 144 TYR A O 1
ATOM 1178 N N . VAL A 1 145 ? 6.069 -2.227 2.805 1.00 98.00 145 VAL A N 1
ATOM 1179 C CA . VAL A 1 145 ? 5.520 -2.725 4.065 1.00 98.00 145 VAL A CA 1
ATOM 1180 C C . VAL A 1 145 ? 5.691 -1.663 5.132 1.00 98.00 145 VAL A C 1
ATOM 1182 O O . VAL A 1 145 ? 6.780 -1.108 5.310 1.00 98.00 145 VAL A O 1
ATOM 1185 N N . GLY A 1 146 ? 4.617 -1.401 5.862 1.00 97.50 146 GLY A N 1
ATOM 1186 C CA . GLY A 1 146 ? 4.661 -0.555 7.037 1.00 97.50 146 GLY A CA 1
ATOM 1187 C C . GLY A 1 146 ? 3.805 -1.066 8.169 1.00 97.50 146 GLY A C 1
ATOM 1188 O O . GLY A 1 146 ? 3.041 -2.022 8.044 1.00 97.50 146 GLY A O 1
ATOM 1189 N N . GLU A 1 147 ? 3.943 -0.375 9.281 1.00 97.62 147 GLU A N 1
ATOM 1190 C CA . GLU A 1 147 ? 3.273 -0.684 10.530 1.00 97.62 147 GLU A CA 1
ATOM 1191 C C . GLU A 1 147 ? 2.544 0.557 11.020 1.00 97.62 147 GLU A C 1
ATOM 1193 O O . GLU A 1 147 ? 3.011 1.687 10.838 1.00 97.62 147 GLU A O 1
ATOM 1198 N N 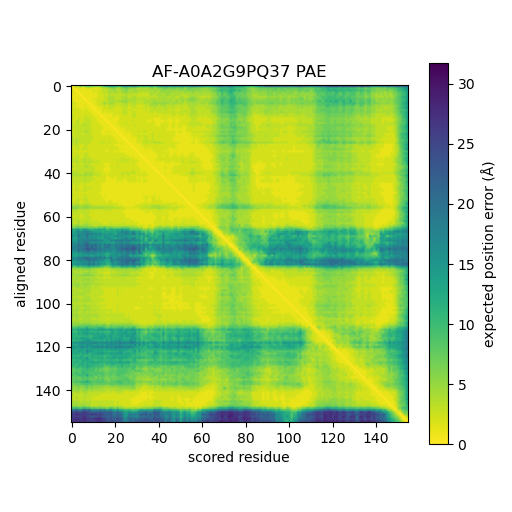. LYS A 1 148 ? 1.356 0.355 11.585 1.00 96.56 148 LYS A N 1
ATOM 1199 C CA . LYS A 1 148 ? 0.559 1.433 12.155 1.00 96.56 148 LYS A CA 1
ATOM 1200 C C . LYS A 1 148 ? 1.289 2.051 13.346 1.00 96.56 148 LYS A C 1
ATOM 1202 O O . LYS A 1 148 ? 1.667 1.352 14.276 1.00 96.56 148 LYS A O 1
ATOM 1207 N N . THR A 1 149 ? 1.396 3.374 13.353 1.00 90.25 149 THR A N 1
ATOM 1208 C CA . THR A 1 149 ? 1.962 4.148 14.460 1.00 90.25 149 THR A CA 1
ATOM 1209 C C . THR A 1 149 ? 0.871 4.930 15.188 1.00 90.25 149 THR A C 1
ATOM 1211 O O . THR A 1 149 ? -0.159 5.290 14.615 1.00 90.25 149 THR A O 1
ATOM 1214 N N . GLU A 1 150 ? 1.092 5.211 16.474 1.00 72.06 150 GLU A N 1
ATOM 1215 C CA . GLU A 1 150 ? 0.164 6.016 17.286 1.00 72.06 150 GLU A CA 1
ATOM 1216 C C . GLU A 1 150 ? 0.278 7.527 17.003 1.00 72.06 150 GLU A C 1
ATOM 1218 O O . GLU A 1 150 ? -0.632 8.293 17.314 1.00 72.06 150 GLU A O 1
ATOM 1223 N N . ASN A 1 151 ? 1.361 7.959 16.346 1.00 56.19 151 ASN A N 1
ATOM 1224 C CA . ASN A 1 151 ? 1.657 9.365 16.086 1.00 56.19 151 ASN A CA 1
ATOM 1225 C C . ASN A 1 151 ? 1.261 9.764 14.660 1.00 56.19 151 ASN A C 1
ATOM 1227 O O . ASN A 1 151 ? 2.087 9.771 13.745 1.00 56.19 151 ASN A O 1
ATOM 1231 N N . CYS A 1 152 ? 0.007 10.170 14.469 1.00 53.12 152 CYS A N 1
ATOM 1232 C CA . CYS A 1 152 ? -0.312 11.047 13.347 1.00 53.12 152 CYS A CA 1
ATOM 1233 C C . CYS A 1 152 ? 0.310 12.418 13.637 1.00 53.12 152 CYS A C 1
ATOM 1235 O O . CYS A 1 152 ? -0.115 13.098 14.569 1.00 53.12 152 CYS A O 1
ATOM 1237 N N . LEU A 1 153 ? 1.305 12.836 12.849 1.00 46.09 153 LEU A N 1
ATOM 1238 C CA . LEU A 1 153 ? 1.740 14.232 12.838 1.00 46.09 153 LEU A CA 1
ATOM 1239 C C . LEU A 1 153 ? 0.560 15.080 12.343 1.00 46.09 153 LEU A C 1
ATOM 1241 O O . LEU A 1 153 ? 0.307 15.165 11.140 1.00 46.09 153 LEU A O 1
ATOM 1245 N N . VAL A 1 154 ? -0.197 15.649 13.280 1.00 42.31 154 VAL A N 1
ATOM 1246 C CA . VAL A 1 154 ? -1.141 16.727 12.997 1.00 42.31 154 VAL A CA 1
ATOM 1247 C C . VAL A 1 154 ? -0.277 17.947 12.704 1.00 42.31 154 VAL A C 1
ATOM 1249 O O . VAL A 1 154 ? 0.419 18.434 13.592 1.00 42.31 154 VAL A O 1
ATOM 1252 N N . ILE A 1 155 ? -0.244 18.356 11.439 1.00 39.91 155 ILE A N 1
ATOM 1253 C CA . ILE A 1 155 ? 0.362 19.618 11.005 1.00 39.91 155 ILE A CA 1
ATOM 1254 C C . ILE A 1 155 ? -0.777 20.607 10.818 1.00 39.91 155 ILE A C 1
ATOM 1256 O O . ILE A 1 155 ? -1.780 20.181 10.194 1.00 39.91 155 ILE A O 1
#

Secondary structure (DSSP, 8-state):
-HHHHHHTT-------TTS--SS-TT-EEEEEEES-GGGSS-HHHHHHHHHHHEEEEEEEEEEEE-TTSHHHHHT--TTSS-TT------HHHHHHHHHHTTEEEEEEEEE-HHHHHHT-THHHHHHTTS-GGGGGGG-SEEEEEEEE-S-----

pLDDT: mean 87.68, std 13.02, range [39.91, 98.5]

Solvent-accessible surface area (backbone atoms only — not comparable to full-atom values): 8918 Å² total; per-residue (Å²): 110,62,67,64,37,44,77,70,72,42,94,68,82,91,78,63,70,85,45,85,67,100,60,62,66,52,70,31,67,63,48,82,42,69,72,45,63,36,56,43,94,46,50,67,59,41,45,38,47,53,45,44,25,27,23,89,75,10,36,40,38,37,34,43,64,31,77,78,6,55,46,21,74,74,76,55,42,73,71,62,93,40,96,55,58,78,54,81,66,50,76,66,61,46,51,53,50,32,41,59,38,15,30,45,84,74,50,74,48,71,43,45,66,67,47,64,73,70,66,49,60,70,55,54,65,60,49,68,79,48,68,66,79,82,52,43,47,71,12,49,27,35,37,44,31,28,34,44,46,93,63,55,63,83,125

Nearest PDB structures (foldseek):
  3l8d-assembly1_A-2  TM=7.566E-01  e=2.887E-09  Bacillus thuringiensis str. Al Hakam
  3bus-assembly2_B  TM=6.953E-01  e=1.972E-08  Lentzea aerocolonigenes
  2o57-assembly2_D  TM=6.445E-01  e=1.261E-07  Galdieria sulphuraria
  4pne-assembly3_B  TM=6.382E-01  e=1.439E-07  Saccharopolyspora spinosa
  2o57-assembly2_C  TM=6.156E-01  e=1.756E-07  Galdieria sulphuraria

Foldseek 3Di:
DQVVCVVVVHDDDDDDLLDQDPAAFQADLEDEAEAHLQQHPDSLVSLLSVLRNHHAFHKYKYKHFAQQAPCCVPPNVPPPPPPRRNDDDDPVVVCVSQLQNQKHWDDKAFAQVVCVVVVVCVVVVVCVVDDPNVCSNNGRMMMTMITGHPDNPPD

Mean predicted aligned error: 6.08 Å